Protein AF-A0A0P9EYJ4-F1 (afdb_monomer)

Nearest PDB structures (foldseek):
  7od1-assembly1_A  TM=5.447E-01  e=3.210E+00  Homo sapiens
  8otz-assembly1_ET  TM=2.854E-01  e=8.754E+00  Bos taurus

Mean predicted aligned error: 11.77 Å

Structure (mmCIF, N/CA/C/O backbone):
data_AF-A0A0P9EYJ4-F1
#
_entry.id   AF-A0A0P9EYJ4-F1
#
loop_
_atom_site.group_PDB
_atom_site.id
_atom_site.type_symbol
_atom_site.label_atom_id
_atom_site.label_alt_id
_atom_site.label_comp_id
_atom_site.label_asym_id
_atom_site.label_entity_id
_atom_site.label_seq_id
_atom_site.pdbx_PDB_ins_code
_atom_site.Cartn_x
_atom_site.Cartn_y
_atom_site.Cartn_z
_atom_site.occupancy
_atom_site.B_iso_or_equiv
_atom_site.auth_seq_id
_atom_site.auth_comp_id
_atom_site.auth_asym_id
_atom_site.auth_atom_id
_atom_site.pdbx_PDB_model_num
ATOM 1 N N . MET A 1 1 ? 31.632 4.074 -56.159 1.00 56.50 1 MET A N 1
ATOM 2 C CA . MET A 1 1 ? 31.640 5.344 -55.400 1.00 56.50 1 MET A CA 1
ATOM 3 C C . MET A 1 1 ? 30.384 5.467 -54.538 1.00 56.50 1 MET A C 1
ATOM 5 O O . MET A 1 1 ? 30.528 5.816 -53.378 1.00 56.50 1 MET A O 1
ATOM 9 N N . ASP A 1 2 ? 29.202 5.050 -55.012 1.00 62.28 2 ASP A N 1
ATOM 10 C CA . ASP A 1 2 ? 27.951 5.118 -54.223 1.00 62.28 2 ASP A CA 1
ATOM 11 C C . ASP A 1 2 ? 27.877 4.188 -52.999 1.00 62.28 2 ASP A C 1
ATOM 13 O O . ASP A 1 2 ? 27.171 4.484 -52.045 1.00 62.28 2 ASP A O 1
ATOM 17 N N . SER A 1 3 ? 28.621 3.077 -52.975 1.00 63.97 3 SER A N 1
ATOM 18 C CA . SER A 1 3 ? 28.633 2.153 -51.825 1.00 63.97 3 SER A CA 1
ATOM 19 C C . SER A 1 3 ? 29.288 2.751 -50.570 1.00 63.97 3 SER A C 1
ATOM 21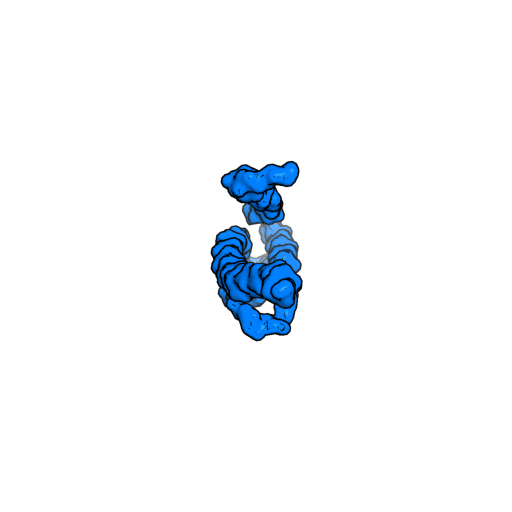 O O . SER A 1 3 ? 28.874 2.424 -49.465 1.00 63.97 3 SER A O 1
ATOM 23 N N . LEU A 1 4 ? 30.253 3.670 -50.716 1.00 66.25 4 LEU A N 1
ATOM 24 C CA . LEU A 1 4 ? 30.900 4.332 -49.573 1.00 66.25 4 LEU A CA 1
ATOM 25 C C . LEU A 1 4 ? 29.987 5.396 -48.937 1.00 66.25 4 LEU A C 1
ATOM 27 O O . LEU A 1 4 ? 30.062 5.625 -47.737 1.00 66.25 4 LEU A O 1
ATOM 31 N N . LEU A 1 5 ? 29.102 6.008 -49.734 1.00 72.50 5 LEU A N 1
ATOM 32 C CA . LEU A 1 5 ? 28.119 7.001 -49.278 1.00 72.50 5 LEU A CA 1
ATOM 33 C C . LEU A 1 5 ? 26.957 6.374 -48.489 1.00 72.50 5 LEU A C 1
ATOM 35 O O . LEU A 1 5 ? 26.322 7.060 -47.693 1.00 72.50 5 LEU A O 1
ATOM 39 N N . HIS A 1 6 ? 26.676 5.086 -48.703 1.00 79.75 6 HIS A N 1
ATOM 40 C CA . HIS A 1 6 ? 25.613 4.357 -48.000 1.00 79.75 6 HIS A CA 1
ATOM 41 C C . HIS A 1 6 ? 26.120 3.534 -46.812 1.00 79.75 6 HIS A C 1
ATOM 43 O O . HIS A 1 6 ? 25.331 3.202 -45.936 1.00 79.75 6 HIS A O 1
ATOM 49 N N . LEU A 1 7 ? 27.432 3.291 -46.726 1.00 88.56 7 LEU A N 1
ATOM 50 C CA . LEU A 1 7 ? 28.044 2.427 -45.717 1.00 88.56 7 LEU A CA 1
ATOM 51 C C . LEU A 1 7 ? 27.699 2.830 -44.274 1.00 88.56 7 LEU A C 1
ATOM 53 O O . LEU A 1 7 ? 27.359 1.982 -43.458 1.00 88.56 7 LEU A O 1
ATOM 57 N N . GLU A 1 8 ? 27.762 4.126 -43.963 1.00 88.69 8 GLU A N 1
ATOM 58 C CA . GLU A 1 8 ? 27.406 4.656 -42.642 1.00 88.69 8 GLU A CA 1
ATOM 59 C C . GLU A 1 8 ? 25.935 4.374 -42.307 1.00 88.69 8 GLU A C 1
ATOM 61 O O . GLU A 1 8 ? 25.625 3.827 -41.250 1.00 88.69 8 GLU A O 1
ATOM 66 N N . ARG A 1 9 ? 25.027 4.700 -43.235 1.00 88.12 9 ARG A N 1
ATOM 67 C CA . ARG A 1 9 ? 23.588 4.465 -43.073 1.00 88.12 9 ARG A CA 1
ATOM 68 C C . ARG A 1 9 ? 23.282 2.981 -42.901 1.00 88.12 9 ARG A C 1
ATOM 70 O O . ARG A 1 9 ? 22.461 2.640 -42.056 1.00 88.12 9 ARG A O 1
ATOM 77 N N . ASP A 1 10 ? 23.948 2.121 -43.663 1.00 89.94 10 ASP A N 1
ATOM 78 C CA . ASP A 1 10 ? 23.751 0.676 -43.604 1.00 89.94 10 ASP A CA 1
ATOM 79 C C . ASP A 1 10 ? 24.187 0.114 -42.243 1.00 89.94 10 ASP A C 1
ATOM 81 O O . ASP A 1 10 ? 23.457 -0.679 -41.653 1.00 89.94 10 ASP A O 1
ATOM 85 N N . PHE A 1 11 ? 25.316 0.572 -41.688 1.00 90.56 11 PHE A N 1
ATOM 86 C CA . PHE A 1 11 ? 25.740 0.184 -40.338 1.00 90.56 11 PHE A CA 1
ATOM 87 C C . PHE A 1 11 ? 24.829 0.743 -39.240 1.00 90.56 11 PHE A C 1
ATOM 89 O O . PHE A 1 11 ? 24.531 0.024 -38.286 1.00 90.56 11 PHE A O 1
ATOM 96 N N . TYR A 1 12 ? 24.346 1.984 -39.368 1.00 91.38 12 TYR A N 1
ATOM 97 C CA . TYR A 1 12 ? 23.355 2.532 -38.435 1.00 91.38 12 TYR A CA 1
ATOM 98 C C . TYR A 1 12 ? 22.059 1.730 -38.453 1.00 91.38 12 TYR A C 1
ATOM 100 O O . TYR A 1 12 ? 21.545 1.378 -37.393 1.00 91.38 12 TYR A O 1
ATOM 108 N N . GLN A 1 13 ? 21.549 1.413 -39.643 1.00 94.19 13 GLN A N 1
ATOM 109 C CA . GLN A 1 13 ? 20.323 0.643 -39.786 1.00 94.19 13 GLN A CA 1
ATOM 110 C C . GLN A 1 13 ? 20.507 -0.777 -39.244 1.00 94.19 13 GLN A C 1
ATOM 112 O O . GLN A 1 13 ? 19.675 -1.238 -38.475 1.00 94.19 13 GLN A O 1
ATOM 117 N N . GLN A 1 14 ? 21.633 -1.435 -39.536 1.00 93.12 14 GLN A N 1
ATOM 118 C CA . GLN A 1 14 ? 21.954 -2.750 -38.971 1.00 93.12 14 GLN A CA 1
ATOM 119 C C . GLN A 1 14 ? 22.068 -2.719 -37.442 1.00 93.12 14 GLN A C 1
ATOM 121 O O . GLN A 1 14 ? 21.568 -3.619 -36.764 1.00 93.12 14 GLN A O 1
ATOM 126 N N . GLY A 1 15 ? 22.702 -1.688 -36.879 1.00 93.25 15 GLY A N 1
ATOM 127 C CA . GLY A 1 15 ? 22.795 -1.496 -35.433 1.00 93.25 15 GLY A CA 1
ATOM 128 C C . GLY A 1 15 ? 21.427 -1.264 -34.788 1.00 93.25 15 GLY A C 1
ATOM 129 O O . GLY A 1 15 ? 21.142 -1.833 -33.738 1.00 93.25 15 GLY A O 1
ATOM 130 N N . LEU A 1 16 ? 20.553 -0.489 -35.433 1.00 94.06 16 LEU A N 1
ATOM 131 C CA . LEU A 1 16 ? 19.192 -0.243 -34.961 1.00 94.06 16 LEU A CA 1
ATOM 132 C C . LEU A 1 16 ? 18.321 -1.503 -35.058 1.00 94.06 16 LEU A C 1
ATOM 134 O O . LEU A 1 16 ? 17.668 -1.866 -34.084 1.00 94.06 16 LEU A O 1
ATOM 138 N N . ASP A 1 17 ? 18.343 -2.188 -36.200 1.00 95.31 17 ASP A N 1
ATOM 139 C CA . ASP A 1 17 ? 17.533 -3.382 -36.468 1.00 95.31 17 ASP A CA 1
ATOM 140 C C . ASP A 1 17 ? 17.920 -4.551 -35.556 1.00 95.31 17 ASP A C 1
ATOM 142 O O . ASP A 1 17 ? 17.074 -5.365 -35.191 1.00 95.31 17 ASP A O 1
ATOM 146 N N . SER A 1 18 ? 19.192 -4.631 -35.158 1.00 91.62 18 SER A N 1
ATOM 147 C CA . SER A 1 18 ? 19.668 -5.623 -34.190 1.00 91.62 18 SER A CA 1
ATOM 148 C C . SER A 1 18 ? 19.470 -5.175 -32.738 1.00 91.62 18 SER A C 1
ATOM 150 O O . SER A 1 18 ? 19.038 -5.965 -31.896 1.00 91.62 18 SER A O 1
ATOM 152 N N . GLY A 1 19 ? 19.753 -3.909 -32.435 1.00 94.81 19 GLY A N 1
ATOM 153 C CA . GLY A 1 19 ? 19.739 -3.368 -31.080 1.00 94.81 19 GLY A CA 1
ATOM 154 C C . GLY A 1 19 ? 18.340 -3.104 -30.533 1.00 94.81 19 GLY A C 1
ATOM 155 O O . GLY A 1 19 ? 18.095 -3.361 -29.358 1.00 94.81 19 GLY A O 1
ATOM 156 N N . LEU A 1 20 ? 17.399 -2.636 -31.358 1.00 95.69 20 LEU A N 1
ATOM 157 C CA . LEU A 1 20 ? 16.053 -2.269 -30.909 1.00 95.69 20 LEU A CA 1
ATOM 158 C C . LEU A 1 20 ? 15.248 -3.482 -30.409 1.00 95.69 20 LEU A C 1
ATOM 160 O O . LEU A 1 20 ? 14.724 -3.409 -29.293 1.00 95.69 20 LEU A O 1
ATOM 164 N N . PRO A 1 21 ? 15.176 -4.620 -31.130 1.00 95.44 21 PRO A N 1
ATOM 165 C CA . PRO A 1 21 ? 14.506 -5.814 -30.616 1.00 95.44 21 PRO A CA 1
ATOM 166 C C . PRO A 1 21 ? 15.177 -6.360 -29.352 1.00 95.44 21 PRO A C 1
ATOM 168 O O . PRO A 1 21 ? 14.489 -6.789 -28.427 1.00 95.44 21 PRO A O 1
ATOM 171 N N . HIS A 1 22 ? 16.513 -6.315 -29.295 1.00 94.06 22 HIS A N 1
ATOM 172 C CA . HIS A 1 22 ? 17.272 -6.788 -28.139 1.00 94.06 22 HIS A CA 1
ATOM 173 C C . HIS A 1 22 ? 17.024 -5.918 -26.902 1.00 94.06 22 HIS A C 1
ATOM 175 O O . HIS A 1 22 ? 16.729 -6.444 -25.832 1.00 94.06 22 HIS A O 1
ATOM 181 N N . GLY A 1 23 ? 17.076 -4.594 -27.056 1.00 94.94 23 GLY A N 1
ATOM 182 C CA . GLY A 1 23 ? 16.800 -3.640 -25.986 1.00 94.94 23 GLY A CA 1
ATOM 183 C C . GLY A 1 23 ? 15.366 -3.742 -25.473 1.00 94.94 23 GLY A C 1
ATOM 184 O O . GLY A 1 23 ? 15.152 -3.723 -24.265 1.00 94.94 23 GLY A O 1
ATOM 185 N N . HIS A 1 24 ? 14.387 -3.937 -26.363 1.00 93.31 24 HIS A N 1
ATOM 186 C CA . HIS A 1 24 ? 13.000 -4.171 -25.955 1.00 93.31 24 HIS A CA 1
ATOM 187 C C . HIS A 1 24 ? 12.866 -5.463 -25.137 1.00 93.31 24 HIS A C 1
ATOM 189 O O . HIS A 1 24 ? 12.287 -5.454 -24.051 1.00 93.31 24 HIS A O 1
ATOM 195 N N . LEU A 1 25 ? 13.435 -6.570 -25.620 1.00 93.25 25 LEU A N 1
ATOM 196 C CA . LEU A 1 25 ? 13.387 -7.845 -24.908 1.00 93.25 25 LEU A CA 1
ATOM 197 C C . LEU A 1 25 ? 14.079 -7.758 -23.542 1.00 93.25 25 LEU A C 1
ATOM 199 O O . LEU A 1 25 ? 13.526 -8.232 -22.552 1.00 93.25 25 LEU A O 1
ATOM 203 N N . HIS A 1 26 ? 15.256 -7.133 -23.475 1.00 94.38 26 HIS A N 1
ATOM 204 C CA . HIS A 1 26 ? 15.993 -6.995 -22.223 1.00 94.38 26 HIS A CA 1
ATOM 205 C C . HIS A 1 26 ? 15.259 -6.093 -21.231 1.00 94.38 26 HIS A C 1
ATOM 207 O O . HIS A 1 26 ? 15.069 -6.491 -20.087 1.00 94.38 26 HIS A O 1
ATOM 213 N N . GLY A 1 27 ? 14.737 -4.951 -21.688 1.00 92.81 27 GLY A N 1
ATOM 214 C CA . GLY A 1 27 ? 13.943 -4.055 -20.850 1.00 92.81 27 GLY A CA 1
ATOM 215 C C . GLY A 1 27 ? 12.680 -4.719 -20.292 1.00 92.81 27 GLY A C 1
ATOM 216 O O . GLY A 1 27 ? 12.325 -4.492 -19.138 1.00 92.81 27 GLY A O 1
ATOM 217 N N . LEU A 1 28 ? 12.024 -5.596 -21.063 1.00 90.50 28 LEU A N 1
ATOM 218 C CA . LEU A 1 28 ? 10.878 -6.371 -20.577 1.00 90.50 28 LEU A CA 1
ATOM 219 C C . LEU A 1 28 ? 11.281 -7.368 -19.478 1.00 90.50 28 LEU A C 1
ATOM 221 O O . LEU A 1 28 ? 10.553 -7.536 -18.499 1.00 90.50 28 LEU A O 1
ATOM 225 N N . ILE A 1 29 ? 12.412 -8.057 -19.646 1.00 92.12 29 ILE A N 1
ATOM 226 C CA . ILE A 1 29 ? 12.906 -9.039 -18.672 1.00 92.12 29 ILE A CA 1
ATOM 227 C C . ILE A 1 29 ? 13.337 -8.331 -17.387 1.00 92.12 29 ILE A C 1
ATOM 229 O O . ILE A 1 29 ? 12.824 -8.656 -16.318 1.00 92.12 29 ILE A O 1
ATOM 233 N N . GLU A 1 30 ? 14.200 -7.325 -17.504 1.00 92.31 30 GLU A N 1
ATOM 234 C CA . GLU A 1 30 ? 14.715 -6.557 -16.372 1.00 92.31 30 GLU A CA 1
ATOM 235 C C . GLU A 1 30 ? 13.580 -5.856 -15.616 1.00 92.31 30 GLU A C 1
ATOM 237 O O . GLU A 1 30 ? 13.495 -5.940 -14.392 1.00 92.31 30 GLU A O 1
ATOM 242 N N . GLY A 1 31 ? 12.625 -5.252 -16.333 1.00 89.12 31 GLY A N 1
ATOM 243 C CA . GLY A 1 31 ? 11.456 -4.623 -15.719 1.00 89.12 31 GLY A CA 1
ATOM 244 C C . GLY A 1 31 ? 10.580 -5.607 -14.937 1.00 89.12 31 GLY A C 1
ATOM 245 O O . GLY A 1 31 ? 10.055 -5.264 -13.876 1.00 89.12 31 GLY A O 1
ATOM 246 N N . ARG A 1 32 ? 10.439 -6.853 -15.412 1.00 88.50 32 ARG A N 1
ATOM 247 C CA . ARG A 1 32 ? 9.700 -7.905 -14.691 1.00 88.50 32 ARG A CA 1
ATOM 248 C C . ARG A 1 32 ? 10.430 -8.364 -13.435 1.00 88.50 32 ARG A C 1
ATOM 250 O O . ARG A 1 32 ? 9.783 -8.577 -12.411 1.00 88.50 32 ARG A O 1
ATOM 257 N N . GLU A 1 33 ? 11.746 -8.523 -13.511 1.00 89.94 33 GLU A N 1
ATOM 258 C CA . GLU A 1 33 ? 12.572 -8.899 -12.363 1.00 89.94 33 GLU A CA 1
ATOM 259 C C . GLU A 1 33 ? 12.543 -7.811 -11.288 1.00 89.94 33 GLU A C 1
ATOM 261 O O . GLU A 1 33 ? 12.184 -8.092 -10.143 1.00 89.94 33 GLU A O 1
ATOM 266 N N . LEU A 1 34 ? 12.783 -6.558 -11.682 1.00 87.44 34 LEU A N 1
ATOM 267 C CA . LEU A 1 34 ? 12.721 -5.407 -10.786 1.00 87.44 34 LEU A CA 1
ATOM 268 C C . LEU A 1 34 ? 11.330 -5.251 -10.159 1.00 87.44 34 LEU A C 1
ATOM 270 O O . LEU A 1 34 ? 11.205 -5.024 -8.955 1.00 87.44 34 LEU A O 1
ATOM 274 N N . GLY A 1 35 ? 10.276 -5.414 -10.964 1.00 87.12 35 GLY A N 1
ATOM 275 C CA . GLY A 1 35 ? 8.897 -5.357 -10.495 1.00 87.12 35 GLY A CA 1
ATOM 276 C C . GLY A 1 35 ? 8.594 -6.410 -9.429 1.00 87.12 35 GLY A C 1
ATOM 277 O O . GLY A 1 35 ? 7.969 -6.087 -8.422 1.00 87.12 35 GLY A O 1
ATOM 278 N N . ARG A 1 36 ? 9.066 -7.652 -9.600 1.00 86.38 36 ARG A N 1
ATOM 279 C CA . ARG A 1 36 ? 8.880 -8.731 -8.615 1.00 86.38 36 ARG A CA 1
ATOM 280 C C . ARG A 1 36 ? 9.566 -8.413 -7.288 1.00 86.38 36 ARG A C 1
ATOM 282 O O . ARG A 1 36 ? 8.954 -8.571 -6.231 1.00 86.38 36 ARG A O 1
ATOM 289 N N . ASP A 1 37 ? 10.814 -7.968 -7.344 1.00 87.06 37 ASP A N 1
ATOM 290 C CA 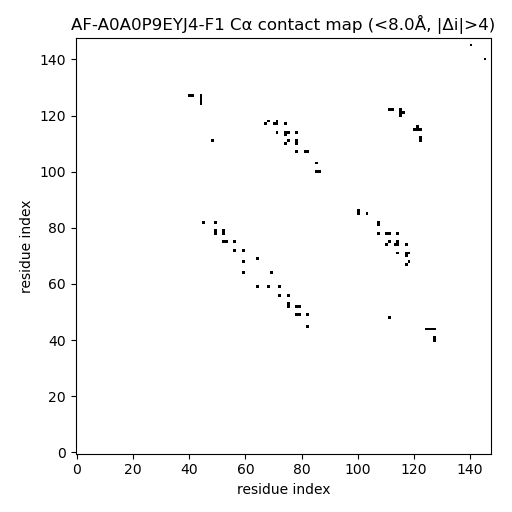. ASP A 1 37 ? 11.615 -7.721 -6.145 1.00 87.06 37 ASP A CA 1
ATOM 291 C C . ASP A 1 37 ? 11.072 -6.508 -5.366 1.00 87.06 37 ASP A C 1
ATOM 293 O O . ASP A 1 37 ? 10.949 -6.536 -4.135 1.00 87.06 37 ASP A O 1
ATOM 297 N N . HIS A 1 38 ? 10.632 -5.470 -6.083 1.00 84.44 38 HIS A N 1
ATOM 298 C CA . HIS A 1 38 ? 9.973 -4.320 -5.471 1.00 84.44 38 HIS A CA 1
ATOM 299 C C . HIS A 1 38 ? 8.584 -4.665 -4.913 1.00 84.44 38 HIS A C 1
ATOM 301 O O . HIS A 1 38 ? 8.231 -4.235 -3.811 1.00 84.44 38 HIS A O 1
ATOM 307 N N . ALA A 1 39 ? 7.811 -5.489 -5.628 1.00 87.25 39 ALA A N 1
ATOM 308 C CA . ALA A 1 39 ? 6.485 -5.914 -5.194 1.00 87.25 39 ALA A CA 1
ATOM 309 C C . ALA A 1 39 ? 6.528 -6.697 -3.878 1.00 87.25 39 ALA A C 1
ATOM 311 O O . ALA A 1 39 ? 5.648 -6.502 -3.045 1.00 87.25 39 ALA A O 1
ATOM 312 N N . TRP A 1 40 ? 7.550 -7.531 -3.649 1.00 87.62 40 TRP A N 1
ATOM 313 C CA . TRP A 1 40 ? 7.709 -8.222 -2.365 1.00 87.62 40 TRP A CA 1
ATOM 314 C C . TRP A 1 40 ? 7.781 -7.240 -1.194 1.00 87.62 40 TRP A C 1
ATOM 316 O O . TRP A 1 40 ? 7.080 -7.390 -0.198 1.00 87.62 40 TRP A O 1
ATOM 326 N N . THR A 1 41 ? 8.596 -6.199 -1.344 1.00 86.69 41 THR A N 1
ATOM 327 C CA . THR A 1 41 ? 8.816 -5.196 -0.297 1.00 86.69 41 THR A CA 1
ATOM 328 C C . THR A 1 41 ? 7.528 -4.430 0.020 1.00 86.69 41 THR A C 1
ATOM 330 O O . THR A 1 41 ? 7.203 -4.181 1.180 1.00 86.69 41 THR A O 1
ATOM 333 N N . LEU A 1 42 ? 6.769 -4.091 -1.020 1.00 88.75 42 LEU A N 1
ATOM 334 C CA . LEU A 1 42 ? 5.466 -3.445 -0.908 1.00 88.75 42 LEU A CA 1
ATOM 335 C C . LEU A 1 42 ? 4.441 -4.342 -0.194 1.00 88.75 42 LEU A C 1
ATOM 337 O O . LEU A 1 42 ? 3.752 -3.905 0.730 1.00 88.75 42 LEU A O 1
ATOM 341 N N . TRP A 1 43 ? 4.343 -5.601 -0.622 1.00 90.81 43 TRP A N 1
ATOM 342 C CA . TRP A 1 43 ? 3.363 -6.549 -0.102 1.00 90.81 43 TRP A CA 1
ATOM 343 C C . TRP A 1 43 ? 3.680 -7.039 1.309 1.00 90.81 43 TRP A C 1
ATOM 345 O O . TRP A 1 43 ? 2.745 -7.346 2.044 1.00 90.81 43 TRP A O 1
ATOM 355 N N . ASP A 1 44 ? 4.947 -7.050 1.727 1.00 91.69 44 ASP A N 1
ATOM 356 C CA . ASP A 1 44 ? 5.324 -7.303 3.122 1.00 91.69 44 ASP A CA 1
ATOM 357 C C . ASP A 1 44 ? 4.694 -6.259 4.063 1.00 91.69 44 ASP A C 1
ATOM 359 O O . ASP A 1 44 ? 4.053 -6.599 5.062 1.00 91.69 44 ASP A O 1
ATOM 363 N N . GLU A 1 45 ? 4.763 -4.975 3.691 1.00 91.75 45 GLU A N 1
ATOM 364 C CA . GLU A 1 45 ? 4.131 -3.899 4.459 1.00 91.75 45 GLU A CA 1
ATOM 365 C C . GLU A 1 45 ? 2.599 -4.016 4.461 1.00 91.75 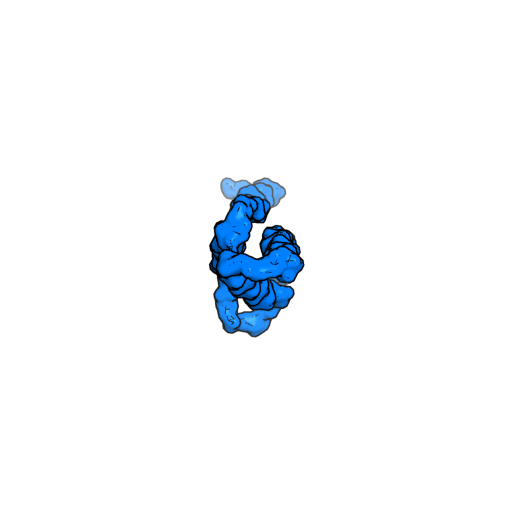45 GLU A C 1
ATOM 367 O O . GLU A 1 45 ? 1.967 -3.919 5.520 1.00 91.75 45 GLU A O 1
ATOM 372 N N . ILE A 1 46 ? 1.991 -4.243 3.292 1.00 94.00 46 ILE A N 1
ATOM 373 C CA . ILE A 1 46 ? 0.533 -4.393 3.165 1.00 94.00 46 ILE A CA 1
ATOM 374 C C . ILE A 1 46 ? 0.047 -5.595 3.985 1.00 94.00 46 ILE A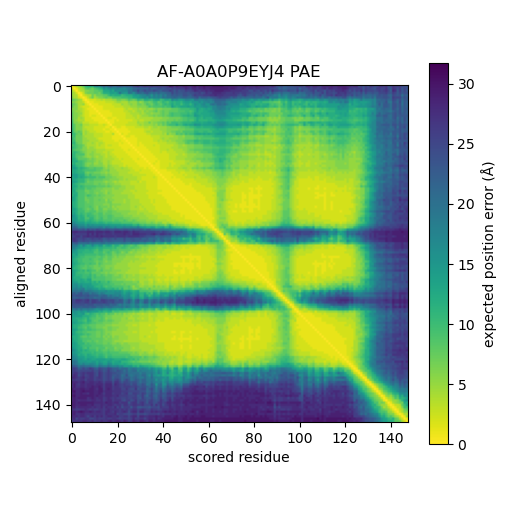 C 1
ATOM 376 O O . ILE A 1 46 ? -0.922 -5.470 4.738 1.00 94.00 46 ILE A O 1
ATOM 380 N N . GLY A 1 47 ? 0.745 -6.729 3.906 1.00 94.25 47 GLY A N 1
ATOM 381 C CA . GLY A 1 47 ? 0.431 -7.946 4.650 1.00 94.25 47 GLY A CA 1
ATOM 382 C C . GLY A 1 47 ? 0.522 -7.745 6.162 1.00 94.25 47 GLY A C 1
ATOM 383 O O . GLY A 1 47 ? -0.378 -8.157 6.899 1.00 94.25 47 GLY A O 1
ATOM 384 N N . TYR A 1 48 ? 1.548 -7.034 6.643 1.00 94.06 48 TYR A N 1
ATOM 385 C CA . TYR A 1 48 ? 1.658 -6.668 8.057 1.00 94.06 48 TYR A CA 1
ATOM 386 C C . TYR A 1 48 ? 0.469 -5.814 8.531 1.00 94.06 48 TYR A C 1
ATOM 388 O O . TYR A 1 48 ? -0.117 -6.069 9.593 1.00 94.06 48 TYR A O 1
ATOM 396 N N . ILE A 1 49 ? 0.088 -4.806 7.740 1.00 94.75 49 ILE A N 1
ATOM 397 C CA . ILE A 1 49 ? -1.037 -3.916 8.047 1.00 94.75 49 ILE A CA 1
ATOM 398 C C . ILE A 1 49 ? -2.358 -4.697 8.055 1.00 94.75 49 ILE A C 1
ATOM 400 O O . ILE A 1 49 ? -3.140 -4.564 9.002 1.00 94.75 49 ILE A O 1
ATOM 404 N N . GLN A 1 50 ? -2.584 -5.547 7.052 1.00 96.31 50 GLN A N 1
ATOM 405 C CA . GLN A 1 50 ? -3.772 -6.393 6.941 1.00 96.31 50 GLN A CA 1
ATOM 406 C C . GLN A 1 50 ? -3.884 -7.357 8.127 1.00 96.31 50 GLN A C 1
ATOM 408 O O . GLN A 1 50 ? -4.924 -7.407 8.786 1.00 96.31 50 GLN A O 1
ATOM 413 N N . GLY A 1 51 ? -2.808 -8.078 8.453 1.00 95.62 51 GLY A N 1
ATOM 414 C CA . GLY A 1 51 ? -2.779 -9.018 9.573 1.00 95.62 51 GLY A CA 1
ATOM 415 C C . GLY A 1 51 ? -3.056 -8.333 10.912 1.00 95.62 51 GLY A C 1
ATOM 416 O O . GLY A 1 51 ? -3.857 -8.819 11.714 1.00 95.62 51 GLY A O 1
ATOM 417 N N . THR A 1 52 ? -2.469 -7.153 11.126 1.00 94.69 52 THR A N 1
ATOM 418 C CA . THR A 1 52 ? -2.730 -6.337 12.319 1.00 94.69 52 THR A CA 1
ATOM 419 C C . THR A 1 52 ? -4.199 -5.919 12.391 1.00 94.69 52 THR A C 1
ATOM 421 O O . THR A 1 52 ? -4.828 -6.045 13.443 1.00 94.69 52 THR A O 1
ATOM 424 N N . ALA A 1 53 ? -4.771 -5.456 11.278 1.00 95.31 53 ALA A N 1
ATOM 425 C CA . ALA A 1 53 ? -6.162 -5.029 11.229 1.00 95.31 53 ALA A CA 1
ATOM 426 C C . ALA A 1 53 ? -7.139 -6.177 11.532 1.00 95.31 53 ALA A C 1
ATOM 428 O O . ALA A 1 53 ? -8.063 -6.007 12.333 1.00 95.31 53 ALA A O 1
ATOM 429 N N . LEU A 1 54 ? -6.900 -7.356 10.950 1.00 96.25 54 LEU A N 1
ATOM 430 C CA . LEU A 1 54 ? -7.691 -8.561 11.200 1.00 96.25 54 LEU A CA 1
ATOM 431 C C . LEU A 1 54 ? -7.618 -8.994 12.667 1.00 96.25 54 LEU A C 1
ATOM 433 O O . LEU A 1 54 ? -8.657 -9.251 13.277 1.00 96.25 54 LEU A O 1
ATOM 437 N N . LEU A 1 55 ? -6.418 -9.022 13.255 1.00 95.00 55 LEU A N 1
ATOM 438 C CA . LEU A 1 55 ? -6.223 -9.381 14.660 1.00 95.00 55 LEU A CA 1
ATOM 439 C C . LEU A 1 55 ? -7.018 -8.458 15.591 1.00 95.00 55 LEU A C 1
ATOM 441 O O . LEU A 1 55 ? -7.783 -8.930 16.432 1.00 95.00 55 LEU A O 1
ATOM 445 N N . TRP A 1 56 ? -6.871 -7.141 15.428 1.00 93.25 56 TRP A N 1
ATOM 446 C CA . TRP A 1 56 ? -7.568 -6.175 16.279 1.00 93.25 56 TRP A CA 1
ATOM 447 C C . TRP A 1 56 ? -9.081 -6.238 16.118 1.00 93.25 56 TRP A C 1
ATOM 449 O O . TRP A 1 56 ? -9.799 -6.120 17.108 1.00 93.25 56 TRP A O 1
ATOM 459 N N . LYS A 1 57 ? -9.578 -6.497 14.908 1.00 92.19 57 LYS A N 1
ATOM 460 C CA . LYS A 1 57 ? -11.009 -6.692 14.673 1.00 92.19 57 LYS A CA 1
ATOM 461 C C . LYS A 1 57 ? -11.561 -7.884 15.468 1.00 92.19 57 LYS A C 1
ATOM 463 O O . LYS A 1 57 ? -12.625 -7.761 16.071 1.00 92.19 57 LYS A O 1
ATOM 468 N N . GLN A 1 58 ? -10.823 -8.995 15.540 1.00 92.50 58 GLN A N 1
ATOM 469 C CA . GLN A 1 58 ? -11.210 -10.144 16.370 1.00 92.50 58 GLN A CA 1
ATOM 470 C C . GLN A 1 58 ? -11.165 -9.817 17.869 1.00 92.50 58 GLN A C 1
ATOM 472 O O . GLN A 1 58 ? -12.090 -10.158 18.601 1.00 92.50 58 GLN A O 1
ATOM 477 N N . ILE A 1 59 ? -10.135 -9.100 18.330 1.00 91.81 59 ILE A N 1
ATOM 478 C CA . ILE A 1 59 ? -10.029 -8.674 19.736 1.00 91.81 59 ILE A CA 1
ATOM 479 C C . ILE A 1 59 ? -11.220 -7.790 20.131 1.00 91.81 59 ILE A C 1
ATOM 481 O O . ILE A 1 59 ? -11.841 -8.028 21.167 1.00 91.81 59 ILE A O 1
ATOM 485 N N . LEU A 1 60 ? -11.576 -6.804 19.300 1.00 89.94 60 LEU A N 1
ATOM 486 C CA . LEU A 1 60 ? -12.722 -5.923 19.548 1.00 89.94 60 LEU A CA 1
ATOM 487 C C . LEU A 1 60 ? -14.049 -6.692 19.576 1.00 89.94 60 LEU A C 1
ATOM 489 O O . LEU A 1 60 ? -14.914 -6.378 20.392 1.00 89.94 60 LEU A O 1
ATOM 493 N N . ALA A 1 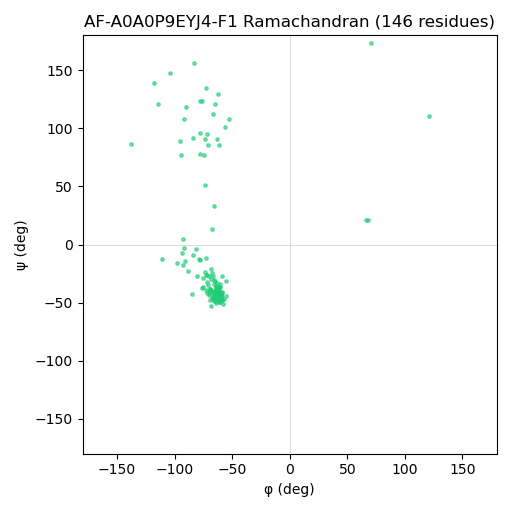61 ? -14.204 -7.708 18.721 1.00 87.38 61 ALA A N 1
ATOM 494 C CA . ALA A 1 61 ? -15.392 -8.557 18.712 1.00 87.38 61 ALA A CA 1
ATOM 495 C C . ALA A 1 61 ? -15.550 -9.349 20.023 1.00 87.38 61 ALA A C 1
ATOM 497 O O . ALA A 1 61 ? -16.665 -9.486 20.524 1.00 87.38 61 ALA A O 1
ATOM 498 N N . VAL A 1 62 ? -14.443 -9.823 20.606 1.00 87.50 62 VAL A N 1
ATOM 499 C CA . VAL A 1 62 ? -14.444 -10.575 21.874 1.00 87.50 62 VAL A CA 1
ATOM 500 C C . VAL A 1 62 ? -14.655 -9.669 23.092 1.00 87.50 62 VAL A C 1
ATOM 502 O O . VAL A 1 62 ? -15.326 -10.074 24.037 1.00 87.50 62 VAL A O 1
ATOM 505 N N . GLN A 1 63 ? -14.111 -8.446 23.096 1.00 82.81 63 GLN A N 1
ATOM 506 C CA . GLN A 1 63 ? -14.203 -7.539 24.253 1.00 82.81 63 GLN A CA 1
ATOM 507 C C . GLN A 1 63 ? -15.601 -6.925 24.475 1.00 82.81 63 GLN A C 1
ATOM 509 O O . GLN A 1 63 ? -15.852 -6.369 25.545 1.00 82.81 63 GLN A O 1
ATOM 514 N N . GLY A 1 64 ? -16.528 -7.045 23.517 1.00 67.81 64 GLY A N 1
ATOM 515 C CA . GLY A 1 64 ? -17.852 -6.412 23.593 1.00 67.81 64 GLY A CA 1
ATOM 516 C C . GLY A 1 64 ? -17.784 -4.880 23.440 1.00 67.81 64 GLY A C 1
ATOM 517 O O . GLY A 1 64 ? -16.691 -4.331 23.327 1.00 67.81 64 GLY A O 1
ATOM 518 N N . PRO A 1 65 ? -18.918 -4.153 23.360 1.00 61.00 65 PRO A N 1
ATOM 519 C CA . PRO A 1 65 ? -18.924 -2.780 22.849 1.00 61.00 65 PRO A CA 1
ATOM 520 C C . PRO A 1 65 ? -18.750 -1.689 23.929 1.00 61.00 65 PRO A C 1
ATOM 522 O O . PRO A 1 65 ? -19.714 -1.345 24.613 1.00 61.00 65 PRO A O 1
ATOM 525 N N . PRO A 1 66 ? -17.593 -1.004 24.002 1.00 59.97 66 PRO A N 1
ATOM 526 C CA . PRO A 1 66 ? -17.545 0.416 24.337 1.00 59.97 66 PRO A CA 1
ATOM 527 C C . PRO A 1 66 ? -17.807 1.270 23.085 1.00 59.97 66 PRO A C 1
ATOM 529 O O . PRO A 1 66 ? -17.559 0.849 21.955 1.00 59.97 66 PRO A O 1
ATOM 532 N N . SER A 1 67 ? -18.281 2.507 23.256 1.00 60.09 67 SER A N 1
ATOM 533 C CA . SER A 1 67 ? -18.579 3.432 22.143 1.00 60.09 67 SER A CA 1
ATOM 534 C C . SER A 1 67 ? -17.365 3.737 21.245 1.00 60.09 67 SER A C 1
ATOM 536 O O . SER A 1 67 ? -17.523 3.991 20.051 1.00 60.09 67 SER A O 1
ATOM 538 N N . SER A 1 68 ? -16.145 3.650 21.786 1.00 62.47 68 SER A N 1
ATOM 539 C CA . SER A 1 68 ? -14.880 3.749 21.043 1.00 62.47 68 SER A CA 1
ATOM 540 C C . SER A 1 68 ? -14.607 2.538 20.139 1.00 62.47 68 SER A C 1
ATOM 542 O O . SER A 1 68 ? -13.980 2.691 19.089 1.00 62.47 68 SER A O 1
ATOM 544 N N . SER A 1 69 ? -15.137 1.361 20.489 1.00 68.94 69 SER A N 1
ATOM 545 C CA . SER A 1 69 ? -14.985 0.105 19.738 1.00 68.94 69 SER A CA 1
ATOM 546 C C . SER A 1 69 ? -15.638 0.187 18.359 1.00 68.94 69 SER A C 1
ATOM 548 O O . SER A 1 69 ? -15.084 -0.287 17.371 1.00 68.94 69 SER A O 1
ATOM 550 N N . SER A 1 70 ? -16.774 0.887 18.257 1.00 79.81 70 SER A N 1
ATOM 551 C CA . SER A 1 70 ? -17.497 1.068 16.992 1.00 79.81 70 SER A CA 1
ATOM 552 C C . SER A 1 70 ? -16.708 1.904 15.973 1.00 79.81 70 SER A C 1
ATOM 554 O O . SER A 1 70 ? -16.672 1.566 14.789 1.00 79.81 70 SER A O 1
ATOM 556 N N . ARG A 1 71 ? -16.018 2.962 16.423 1.00 86.62 71 ARG A N 1
ATOM 557 C CA . ARG A 1 71 ? -15.178 3.801 15.549 1.00 86.62 71 ARG A CA 1
ATOM 558 C C . ARG A 1 71 ? -13.893 3.088 15.129 1.00 86.62 71 ARG A C 1
ATOM 560 O O . ARG A 1 71 ? -13.461 3.230 13.986 1.00 86.62 71 ARG A O 1
ATOM 567 N N . ALA A 1 72 ? -13.277 2.340 16.043 1.00 90.50 72 ALA A N 1
ATOM 568 C CA . ALA A 1 72 ? -12.106 1.534 15.724 1.00 90.50 72 ALA A CA 1
ATOM 569 C C . ALA A 1 72 ? -12.456 0.452 14.688 1.00 90.50 72 ALA A C 1
ATOM 571 O O . ALA A 1 72 ? -11.784 0.360 13.664 1.00 90.50 72 ALA A O 1
ATOM 572 N N . ALA A 1 73 ? -13.560 -0.276 14.888 1.00 91.25 73 ALA A N 1
ATOM 573 C CA . ALA A 1 73 ? -14.036 -1.297 13.957 1.00 91.25 73 ALA A CA 1
ATOM 574 C C . ALA A 1 73 ? -14.309 -0.736 12.550 1.00 91.25 73 ALA A C 1
ATOM 576 O O . ALA A 1 73 ? -13.781 -1.263 11.575 1.00 91.25 73 ALA A O 1
ATOM 577 N N . SER A 1 74 ? -15.028 0.387 12.431 1.00 92.50 74 SER A N 1
ATOM 578 C CA . SER A 1 74 ? -15.320 0.981 11.116 1.00 92.50 74 SER A CA 1
ATOM 579 C C . SER A 1 74 ? -14.072 1.495 10.389 1.00 92.50 74 SER A C 1
ATOM 581 O O . SER A 1 74 ? -13.968 1.417 9.160 1.00 92.50 74 SER A O 1
ATOM 583 N N . THR A 1 75 ? -13.091 2.003 11.142 1.00 94.06 75 THR A N 1
ATOM 584 C CA . THR A 1 75 ? -11.808 2.442 10.580 1.00 94.06 75 THR A CA 1
ATOM 585 C C . THR A 1 75 ? -10.993 1.250 10.078 1.00 94.06 75 THR A C 1
ATOM 587 O O . THR A 1 75 ? -10.378 1.356 9.017 1.00 94.06 75 THR A O 1
ATOM 590 N N . LEU A 1 76 ? -11.024 0.122 10.798 1.00 95.44 76 LEU A N 1
ATOM 591 C CA . LEU A 1 76 ? -10.396 -1.137 10.392 1.00 95.44 76 LEU A CA 1
ATOM 592 C C . LEU A 1 76 ? -11.064 -1.737 9.148 1.00 95.44 76 LEU A C 1
ATOM 594 O O . LEU A 1 76 ? -10.357 -2.153 8.238 1.00 95.44 76 LEU A O 1
ATOM 598 N N . ASP A 1 77 ? -12.394 -1.713 9.052 1.00 95.38 77 ASP A N 1
ATOM 599 C CA . ASP A 1 77 ? -13.109 -2.179 7.854 1.00 95.38 77 ASP A CA 1
ATOM 600 C C . ASP A 1 77 ? -12.744 -1.343 6.623 1.00 95.38 77 ASP A C 1
ATOM 602 O O . ASP A 1 77 ? -12.436 -1.876 5.561 1.00 95.38 77 ASP A O 1
ATOM 606 N N . SER A 1 78 ? -12.689 -0.019 6.787 1.00 95.75 78 SER A N 1
ATOM 607 C CA . SER A 1 78 ? -12.242 0.879 5.719 1.00 95.75 78 SER A CA 1
ATOM 608 C C . SER A 1 78 ? -10.781 0.639 5.316 1.00 95.75 78 SER A C 1
ATOM 610 O O . SER A 1 78 ? -10.417 0.877 4.170 1.00 95.75 78 SER A O 1
ATOM 612 N N . LEU A 1 79 ? -9.921 0.242 6.260 1.00 96.56 79 LEU A N 1
ATOM 613 C CA . LEU A 1 79 ? -8.523 -0.092 5.989 1.00 96.56 79 LEU A CA 1
ATOM 614 C C . LEU A 1 79 ? -8.413 -1.401 5.199 1.00 96.56 79 LEU A C 1
ATOM 616 O O . LEU A 1 79 ? -7.661 -1.453 4.235 1.00 96.56 79 LEU A O 1
ATOM 620 N N . LEU A 1 80 ? -9.182 -2.426 5.573 1.00 96.88 80 LEU A N 1
ATOM 621 C CA . LEU A 1 80 ? -9.217 -3.703 4.855 1.00 96.88 80 LEU A CA 1
ATOM 622 C C . LEU A 1 80 ? -9.762 -3.538 3.433 1.00 96.88 80 LEU A C 1
ATOM 624 O O . LEU A 1 80 ? -9.179 -4.079 2.506 1.00 96.88 80 LEU A O 1
ATOM 628 N N . ALA A 1 81 ? -10.780 -2.697 3.235 1.00 96.50 81 ALA A N 1
ATOM 629 C CA . ALA A 1 81 ? -11.275 -2.382 1.896 1.00 96.50 81 ALA A CA 1
ATOM 630 C C . ALA A 1 81 ? -10.201 -1.740 0.992 1.00 96.50 81 ALA A C 1
ATOM 632 O O . ALA A 1 81 ? -10.182 -1.988 -0.209 1.00 96.50 81 ALA A O 1
ATOM 633 N N . LEU A 1 82 ? -9.293 -0.930 1.557 1.00 95.50 82 LEU A N 1
ATOM 634 C CA . LEU A 1 82 ? -8.155 -0.381 0.808 1.00 95.50 82 LEU A CA 1
ATOM 635 C C . LEU A 1 82 ? -7.110 -1.450 0.468 1.00 95.50 82 LEU A C 1
ATOM 637 O O . LEU A 1 82 ? -6.497 -1.359 -0.590 1.00 95.50 82 LEU A O 1
ATOM 641 N N . VAL A 1 83 ? -6.903 -2.433 1.350 1.00 95.44 83 VAL A N 1
ATOM 642 C CA . VAL A 1 83 ? -6.025 -3.583 1.077 1.00 95.44 83 VAL A CA 1
ATOM 643 C C . VAL A 1 83 ? -6.606 -4.436 -0.051 1.00 95.44 83 VAL A C 1
ATOM 645 O O . VAL A 1 83 ? -5.890 -4.762 -0.989 1.00 95.44 83 VAL A O 1
ATOM 648 N N . ASP A 1 84 ? -7.902 -4.751 0.004 1.00 94.06 84 ASP A N 1
ATOM 649 C CA . ASP A 1 84 ? -8.571 -5.600 -0.992 1.00 94.06 84 ASP A CA 1
ATOM 650 C C . ASP A 1 84 ? -8.646 -4.936 -2.378 1.00 94.06 84 ASP A C 1
ATOM 652 O O . ASP A 1 84 ? -8.678 -5.619 -3.398 1.00 94.06 84 ASP A O 1
ATOM 656 N N . ALA A 1 85 ? -8.658 -3.600 -2.425 1.00 91.81 85 ALA A N 1
ATOM 657 C CA . ALA A 1 85 ? -8.612 -2.826 -3.664 1.00 91.81 85 ALA A CA 1
ATOM 658 C C . ALA A 1 85 ? -7.190 -2.660 -4.239 1.00 91.81 85 ALA A C 1
ATOM 660 O O . ALA A 1 85 ? -7.033 -2.049 -5.299 1.00 91.81 85 ALA A O 1
ATOM 661 N N . PHE A 1 86 ? -6.154 -3.138 -3.542 1.00 90.06 86 PHE A N 1
ATOM 662 C CA . PHE A 1 86 ? -4.773 -3.004 -3.995 1.00 90.06 86 PHE A CA 1
ATOM 663 C C . PHE A 1 86 ? -4.496 -3.949 -5.181 1.00 90.06 86 PHE A C 1
ATOM 665 O O . PHE A 1 86 ? -4.881 -5.119 -5.126 1.00 90.06 86 PHE A O 1
ATOM 672 N N . PRO A 1 87 ? -3.833 -3.488 -6.259 1.00 87.50 87 PRO A N 1
ATOM 673 C CA . PRO A 1 87 ? -3.611 -4.295 -7.459 1.00 87.50 87 PRO A CA 1
ATOM 674 C C . PRO A 1 87 ? -2.760 -5.544 -7.184 1.00 87.50 87 PRO A C 1
ATOM 676 O O . PRO A 1 87 ? -1.663 -5.464 -6.630 1.00 87.50 87 PRO A O 1
ATOM 679 N N . THR A 1 88 ? -3.250 -6.702 -7.630 1.00 85.56 88 THR A N 1
ATOM 680 C CA . THR A 1 88 ? -2.583 -8.013 -7.499 1.00 85.56 88 THR A CA 1
ATOM 681 C C . THR A 1 88 ? -2.089 -8.585 -8.829 1.00 85.56 88 THR A C 1
ATOM 683 O O . THR A 1 88 ? -1.310 -9.538 -8.835 1.00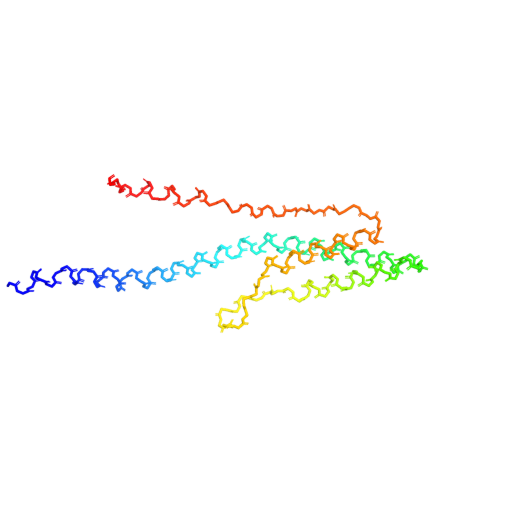 85.56 88 THR A O 1
ATOM 686 N N . HIS A 1 89 ? -2.520 -8.011 -9.953 1.00 80.38 89 HIS A N 1
ATOM 687 C CA . HIS A 1 89 ? -2.176 -8.461 -11.297 1.00 80.38 89 HIS A CA 1
ATOM 688 C C . HIS A 1 89 ? -1.416 -7.371 -12.054 1.00 80.38 89 HIS A C 1
ATOM 690 O O . HIS A 1 89 ? -1.737 -6.187 -11.962 1.00 80.38 89 HIS A O 1
ATOM 696 N N . ASN A 1 90 ? -0.387 -7.786 -12.793 1.00 73.75 90 ASN A N 1
ATOM 697 C CA . ASN A 1 90 ? 0.384 -6.923 -13.681 1.00 73.75 90 ASN A CA 1
ATOM 698 C C . ASN A 1 90 ? -0.197 -7.028 -15.100 1.00 73.75 90 ASN A C 1
ATOM 700 O O . ASN A 1 90 ? 0.339 -7.748 -15.944 1.00 73.75 90 ASN A O 1
ATOM 704 N N . ASP A 1 91 ? -1.327 -6.360 -15.333 1.00 68.44 91 ASP A N 1
ATOM 705 C CA . ASP A 1 91 ? -2.010 -6.379 -16.628 1.00 68.44 91 ASP A CA 1
ATOM 706 C C . ASP A 1 91 ? -1.395 -5.336 -17.567 1.00 68.44 91 ASP A C 1
ATOM 708 O O . ASP A 1 91 ? -1.791 -4.174 -17.603 1.00 68.44 91 ASP A O 1
ATOM 712 N N . SER A 1 92 ? -0.401 -5.767 -18.348 1.00 60.22 92 SER A N 1
ATOM 713 C CA . SER A 1 92 ? 0.364 -4.902 -19.263 1.00 60.22 92 SER A CA 1
ATOM 714 C C . SER A 1 92 ? -0.463 -4.386 -20.450 1.00 60.22 92 SER A C 1
ATOM 716 O O . SER A 1 92 ? -0.089 -3.400 -21.080 1.00 60.22 92 SER A O 1
ATOM 718 N N . GLU A 1 93 ? -1.570 -5.062 -20.773 1.00 55.56 93 GLU A N 1
ATOM 719 C CA . GLU A 1 93 ? -2.463 -4.713 -21.889 1.00 55.56 93 GLU A CA 1
ATOM 720 C C . GLU A 1 93 ? -3.599 -3.769 -21.478 1.00 55.56 93 GLU A C 1
ATOM 722 O O . GLU A 1 93 ? -4.239 -3.147 -22.329 1.00 55.56 93 GLU A O 1
ATOM 727 N N . ALA A 1 94 ? -3.828 -3.608 -20.172 1.00 53.72 94 ALA A N 1
ATOM 728 C CA . ALA A 1 94 ? -4.756 -2.627 -19.643 1.00 53.72 94 ALA A CA 1
ATOM 729 C C . ALA A 1 94 ? -4.093 -1.243 -19.688 1.00 53.72 94 ALA A C 1
ATOM 731 O O . ALA A 1 94 ? -3.639 -0.706 -18.684 1.00 53.72 94 ALA A O 1
ATOM 732 N N . ALA A 1 95 ? -4.050 -0.635 -20.873 1.00 49.81 95 ALA A N 1
ATOM 733 C CA . ALA A 1 95 ? -3.631 0.751 -21.095 1.00 49.81 95 ALA A CA 1
ATOM 734 C C . ALA A 1 95 ? -4.581 1.795 -20.449 1.00 49.81 95 ALA A C 1
ATOM 736 O O . ALA A 1 95 ? -4.799 2.871 -21.004 1.00 49.81 95 ALA A O 1
ATOM 737 N N . GLN A 1 96 ? -5.201 1.497 -19.306 1.00 45.25 96 GLN A N 1
ATOM 738 C CA . GLN A 1 96 ? -6.285 2.277 -18.715 1.00 45.25 96 GLN A CA 1
ATOM 739 C C . GLN A 1 96 ? -6.101 2.417 -17.206 1.00 45.25 96 GLN A C 1
ATOM 741 O O . GLN A 1 96 ? -6.662 1.675 -16.407 1.00 45.25 96 GLN A O 1
ATOM 746 N N . GLY A 1 97 ? -5.340 3.447 -16.848 1.00 52.56 97 GLY A N 1
ATOM 747 C CA . GLY A 1 97 ? -5.187 3.931 -15.486 1.00 52.56 97 GLY A CA 1
ATOM 748 C C . GLY A 1 97 ? -3.735 3.878 -15.059 1.00 52.56 97 GLY A C 1
ATOM 749 O O . GLY A 1 97 ? -3.185 2.804 -14.856 1.00 52.56 97 GLY A O 1
ATOM 750 N N . ASP A 1 98 ? -3.128 5.050 -14.905 1.00 60.97 98 ASP A N 1
ATOM 751 C CA . ASP A 1 98 ? -1.910 5.218 -14.121 1.00 60.97 98 ASP A CA 1
ATOM 752 C C . ASP A 1 98 ? -2.250 4.820 -12.674 1.00 60.97 98 ASP A C 1
ATOM 754 O O . ASP A 1 98 ? -2.746 5.627 -11.884 1.00 60.97 98 ASP A O 1
ATOM 758 N N . VAL A 1 99 ? -2.164 3.521 -12.362 1.00 70.81 99 VAL A N 1
ATOM 759 C CA . VAL A 1 99 ? -2.394 3.025 -11.006 1.00 70.81 99 VAL A CA 1
ATOM 760 C C . VAL A 1 99 ? -1.176 3.429 -10.200 1.00 70.81 99 VAL A C 1
ATOM 762 O O . VAL A 1 99 ? -0.175 2.716 -10.136 1.00 70.81 99 VAL A O 1
ATOM 765 N N . ASP A 1 100 ? -1.268 4.606 -9.591 1.00 85.25 100 ASP A N 1
ATOM 766 C CA . ASP A 1 100 ? -0.241 5.108 -8.697 1.00 85.25 100 ASP A CA 1
ATOM 767 C C . ASP A 1 100 ? -0.248 4.290 -7.394 1.00 85.25 100 ASP A C 1
ATOM 769 O O . ASP A 1 100 ? -0.875 4.638 -6.383 1.00 85.25 100 ASP A O 1
ATOM 773 N N . MET A 1 101 ? 0.477 3.168 -7.426 1.00 85.44 101 MET A N 1
ATOM 774 C CA . MET A 1 101 ? 0.689 2.291 -6.275 1.00 85.44 101 MET A CA 1
ATOM 775 C C . MET A 1 101 ? 1.277 3.061 -5.085 1.00 85.44 101 MET A C 1
ATOM 777 O O . MET A 1 101 ? 0.977 2.740 -3.933 1.00 85.44 101 MET A O 1
ATOM 781 N N . THR A 1 102 ? 2.080 4.104 -5.334 1.00 86.62 102 THR A N 1
ATOM 782 C CA . THR A 1 102 ? 2.705 4.904 -4.273 1.00 86.62 102 THR A CA 1
ATOM 783 C C . THR A 1 102 ? 1.674 5.774 -3.554 1.00 86.62 102 THR A C 1
ATOM 785 O O . THR A 1 102 ? 1.653 5.818 -2.316 1.00 86.62 102 THR A O 1
ATOM 788 N N . ALA A 1 103 ? 0.743 6.383 -4.295 1.00 89.69 103 ALA A N 1
ATOM 789 C CA . ALA A 1 103 ? -0.379 7.121 -3.728 1.00 89.69 103 ALA A CA 1
ATOM 790 C C . ALA A 1 103 ? -1.329 6.202 -2.947 1.00 89.69 103 ALA A C 1
ATOM 792 O O . ALA A 1 103 ? -1.715 6.537 -1.817 1.00 89.69 103 ALA A O 1
ATOM 793 N N . GLN A 1 104 ? -1.657 5.020 -3.481 1.00 90.38 104 GLN A N 1
ATOM 794 C CA . GLN A 1 104 ? -2.479 4.032 -2.772 1.00 90.38 104 GLN A CA 1
ATOM 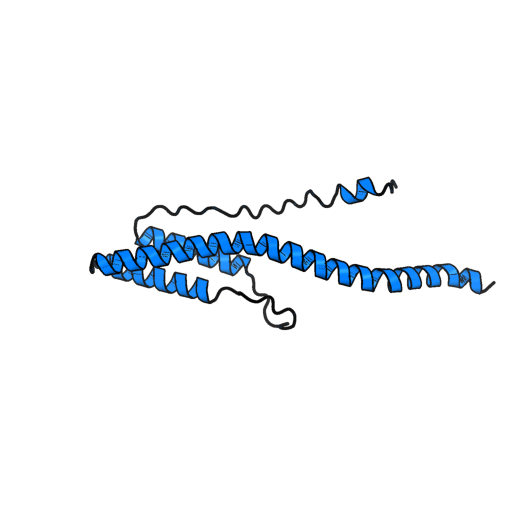795 C C . GLN A 1 104 ? -1.812 3.579 -1.464 1.00 90.38 104 GLN A C 1
ATOM 797 O O . GLN A 1 104 ? -2.450 3.591 -0.406 1.00 90.38 104 GLN A O 1
ATOM 802 N N . LEU A 1 105 ? -0.508 3.287 -1.491 1.00 91.75 105 LEU A N 1
ATOM 803 C CA . LEU A 1 105 ? 0.253 2.902 -0.301 1.00 91.75 105 LEU A CA 1
ATOM 804 C C . LEU A 1 105 ? 0.301 4.031 0.741 1.00 91.75 105 LEU A C 1
ATOM 806 O O . LEU A 1 105 ? 0.132 3.793 1.939 1.00 91.75 105 LEU A O 1
ATOM 810 N N . SER A 1 106 ? 0.477 5.284 0.312 1.00 93.00 106 SER A N 1
ATOM 811 C CA . SER A 1 106 ? 0.456 6.445 1.215 1.00 93.00 106 SER A CA 1
ATOM 812 C C . SER A 1 106 ? -0.898 6.609 1.927 1.00 93.00 106 SER A C 1
ATOM 814 O O . SER A 1 106 ? -0.954 6.916 3.128 1.00 93.00 106 SER A O 1
ATOM 816 N N . THR A 1 107 ? -1.989 6.326 1.211 1.00 94.69 107 THR A N 1
ATOM 817 C CA . THR A 1 107 ? -3.357 6.352 1.735 1.00 94.69 107 THR A CA 1
ATOM 818 C C . THR A 1 107 ? -3.557 5.238 2.758 1.00 94.69 107 THR A C 1
ATOM 820 O O . THR A 1 107 ? -4.038 5.490 3.867 1.00 94.69 107 THR A O 1
ATOM 823 N N . LEU A 1 108 ? -3.102 4.028 2.433 1.00 94.94 108 LEU A N 1
ATOM 824 C CA . LEU A 1 108 ? -3.167 2.851 3.295 1.00 94.94 108 LEU A CA 1
ATOM 825 C C . LEU A 1 108 ? -2.389 3.064 4.606 1.00 94.94 108 LEU A C 1
ATOM 827 O O . LEU A 1 108 ? -2.939 2.879 5.693 1.00 94.94 108 LEU A O 1
ATOM 831 N N . ARG A 1 109 ? -1.161 3.595 4.531 1.00 94.06 109 ARG A N 1
ATOM 832 C CA . ARG A 1 109 ? -0.343 3.987 5.697 1.00 94.06 109 ARG A CA 1
ATOM 833 C C . ARG A 1 109 ? -1.029 5.035 6.573 1.00 94.06 109 ARG A C 1
ATOM 835 O O . ARG A 1 109 ? -0.975 4.965 7.802 1.00 94.06 109 ARG A O 1
ATOM 842 N N . THR A 1 110 ? -1.665 6.032 5.959 1.00 95.19 110 THR A N 1
ATOM 843 C CA . THR A 1 110 ? -2.396 7.076 6.691 1.00 95.19 110 THR A CA 1
ATOM 844 C C . THR A 1 110 ? -3.592 6.486 7.423 1.00 95.19 110 THR A C 1
ATOM 846 O O . THR A 1 110 ? -3.757 6.722 8.620 1.00 95.19 110 THR A O 1
ATOM 849 N N . LYS A 1 111 ? -4.372 5.646 6.740 1.00 95.31 111 LYS A N 1
ATOM 850 C CA . LYS A 1 111 ? -5.522 4.964 7.331 1.00 95.31 111 LYS A CA 1
ATOM 851 C C . LYS A 1 111 ? -5.109 4.026 8.467 1.00 95.31 111 LYS A C 1
ATOM 853 O O . LYS A 1 111 ? -5.766 4.022 9.507 1.00 95.31 111 LYS A O 1
ATOM 858 N N . TYR A 1 112 ? -3.993 3.311 8.316 1.00 95.56 112 TYR A N 1
ATOM 859 C CA . TYR A 1 112 ? -3.416 2.481 9.372 1.00 95.56 112 TYR A CA 1
ATOM 860 C C . TYR A 1 112 ? -3.068 3.302 10.619 1.00 95.56 112 TYR A C 1
ATOM 862 O O . TYR A 1 112 ? -3.494 2.953 11.717 1.00 95.56 112 TYR A O 1
ATOM 870 N N . ARG A 1 113 ? -2.394 4.453 10.471 1.00 94.81 113 ARG A N 1
ATOM 871 C CA . ARG A 1 113 ? -2.118 5.353 11.608 1.00 94.81 113 ARG A CA 1
ATOM 872 C C . ARG A 1 113 ? -3.397 5.822 12.301 1.00 94.81 113 ARG A C 1
ATOM 874 O O . ARG A 1 113 ? -3.440 5.861 13.529 1.00 94.81 113 ARG A O 1
ATOM 881 N N . THR A 1 114 ? -4.440 6.147 11.538 1.00 94.25 114 THR A N 1
ATOM 882 C CA . THR A 1 114 ? -5.746 6.518 12.100 1.00 94.25 114 THR A CA 1
ATOM 883 C C . THR A 1 114 ? -6.398 5.358 12.856 1.00 94.25 114 THR A C 1
ATOM 885 O O . THR A 1 114 ? -6.926 5.575 13.945 1.00 94.25 114 THR A O 1
ATOM 888 N N . ALA A 1 115 ? -6.316 4.129 12.337 1.00 93.75 115 ALA A N 1
ATOM 889 C CA . ALA A 1 115 ? -6.799 2.936 13.032 1.00 93.75 115 ALA A CA 1
ATOM 890 C C . ALA A 1 115 ? -6.032 2.699 14.344 1.00 93.75 115 ALA A C 1
ATOM 892 O O . ALA A 1 115 ? -6.649 2.490 15.387 1.00 93.75 115 ALA A O 1
ATOM 893 N N . CYS A 1 116 ? -4.701 2.824 14.325 1.00 93.06 116 CYS A N 1
ATOM 894 C CA . CYS A 1 116 ? -3.872 2.720 15.525 1.00 93.06 116 CYS A CA 1
ATOM 895 C C . CYS A 1 116 ? -4.244 3.770 16.581 1.00 93.06 116 CYS A C 1
ATOM 897 O O . CYS A 1 116 ? -4.371 3.438 17.757 1.00 93.06 116 CYS A O 1
ATOM 899 N N . ALA A 1 117 ? -4.478 5.018 16.166 1.00 93.00 117 ALA A N 1
ATOM 900 C CA . ALA A 1 117 ? -4.917 6.079 17.068 1.00 93.00 117 ALA A CA 1
ATOM 901 C C . ALA A 1 117 ? -6.293 5.780 17.690 1.00 93.00 117 ALA A C 1
ATOM 903 O O . ALA A 1 117 ? -6.476 5.989 18.887 1.00 93.00 117 ALA A O 1
ATOM 904 N N . ALA A 1 118 ? -7.239 5.243 16.911 1.00 91.56 118 ALA A N 1
ATOM 905 C CA . ALA A 1 118 ? -8.554 4.836 17.413 1.00 91.56 118 ALA A CA 1
ATOM 906 C C . ALA A 1 118 ? -8.480 3.660 18.407 1.00 91.56 118 ALA A C 1
ATOM 908 O O . ALA A 1 118 ? -9.296 3.582 19.323 1.00 91.56 118 ALA A O 1
ATOM 909 N N . LEU A 1 119 ? -7.493 2.776 18.240 1.00 90.50 119 LEU A N 1
ATOM 910 C CA . LEU A 1 119 ? -7.201 1.646 19.128 1.00 90.50 119 LEU A CA 1
ATOM 911 C C . LEU A 1 119 ? -6.331 2.024 20.341 1.00 90.50 119 LEU A C 1
ATOM 913 O O . LEU A 1 119 ? -6.137 1.201 21.231 1.00 90.50 119 LEU A O 1
ATOM 917 N N . GLY A 1 120 ? -5.777 3.241 20.382 1.00 89.94 120 GLY A N 1
ATOM 918 C CA . GLY A 1 120 ? -4.840 3.663 21.429 1.00 89.94 120 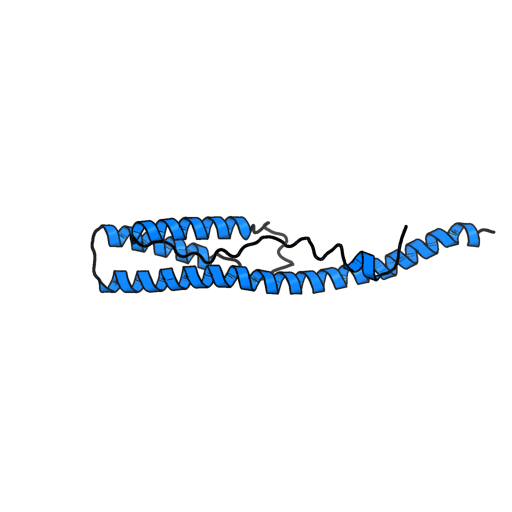GLY A CA 1
ATOM 919 C C . GLY A 1 120 ? -3.483 2.948 21.381 1.00 89.94 120 GLY A C 1
ATOM 920 O O . GLY A 1 120 ? -2.777 2.906 22.386 1.00 89.94 120 GLY A O 1
ATOM 921 N N . ILE A 1 121 ? -3.105 2.385 20.230 1.00 90.44 121 ILE A N 1
ATOM 922 C CA . ILE A 1 121 ? -1.842 1.660 20.050 1.00 90.44 121 ILE A CA 1
ATOM 923 C C . ILE A 1 121 ? -0.827 2.498 19.283 1.00 90.44 121 ILE A C 1
ATOM 925 O O . ILE A 1 121 ? -1.165 3.267 18.381 1.00 90.44 121 ILE A O 1
ATOM 929 N N . ARG A 1 122 ? 0.455 2.318 19.605 1.00 89.81 122 ARG A N 1
ATOM 930 C CA . ARG A 1 122 ? 1.535 2.936 18.837 1.00 89.81 122 ARG A CA 1
ATOM 931 C C . ARG A 1 122 ? 1.726 2.167 17.523 1.00 89.81 122 ARG A C 1
ATOM 933 O O . ARG A 1 122 ? 2.020 0.973 17.584 1.00 89.81 122 ARG A O 1
ATOM 940 N N . PRO A 1 123 ? 1.640 2.821 16.351 1.00 86.69 123 PRO A N 1
ATOM 941 C CA . PRO A 1 123 ? 1.945 2.161 15.091 1.00 86.69 123 PRO A CA 1
ATOM 942 C C . PRO A 1 123 ? 3.428 1.769 15.067 1.00 86.69 123 PRO A C 1
ATOM 944 O O . PRO A 1 123 ? 4.310 2.624 15.174 1.00 86.69 123 PRO A O 1
ATOM 947 N N . ARG A 1 124 ? 3.711 0.473 14.912 1.00 81.69 124 ARG A N 1
ATOM 948 C CA . ARG A 1 124 ? 4.983 0.010 14.347 1.00 81.69 124 ARG A CA 1
ATOM 949 C C . ARG A 1 124 ? 4.759 -0.090 12.848 1.00 81.69 124 ARG A C 1
ATOM 951 O O . ARG A 1 124 ? 3.877 -0.818 12.419 1.00 81.69 124 ARG A O 1
ATOM 958 N N . MET A 1 125 ? 5.503 0.685 12.073 1.00 68.69 125 MET A N 1
ATOM 959 C CA . MET A 1 125 ? 5.609 0.487 10.632 1.00 68.69 125 MET A CA 1
ATOM 960 C C . MET A 1 125 ? 7.058 0.090 10.386 1.00 68.69 125 MET A C 1
ATOM 962 O O . MET A 1 125 ? 7.962 0.840 10.762 1.00 68.69 125 MET A O 1
ATOM 966 N N . ALA A 1 126 ? 7.286 -1.088 9.811 1.00 59.50 126 ALA A N 1
ATOM 967 C CA . ALA A 1 126 ? 8.529 -1.320 9.097 1.00 59.50 126 ALA A CA 1
ATOM 968 C C . ALA A 1 126 ? 8.401 -0.485 7.824 1.00 59.50 126 ALA A C 1
ATOM 970 O O . ALA A 1 126 ? 7.699 -0.863 6.895 1.00 59.50 126 ALA A O 1
ATOM 971 N N . VAL A 1 127 ? 8.940 0.735 7.842 1.00 56.38 127 VAL A N 1
ATOM 972 C CA . VAL A 1 127 ? 8.963 1.544 6.627 1.00 56.38 127 VAL A CA 1
ATOM 973 C C . VAL A 1 127 ? 9.896 0.817 5.675 1.00 56.38 127 VAL A C 1
ATOM 975 O O . VAL A 1 127 ? 11.096 0.739 5.930 1.00 56.38 127 VAL A O 1
ATOM 978 N N . SER A 1 128 ? 9.337 0.276 4.597 1.00 54.31 128 SER A N 1
ATOM 979 C CA . SER A 1 128 ? 10.102 -0.028 3.398 1.00 54.31 128 SER A CA 1
ATOM 980 C C . SER A 1 128 ? 10.771 1.277 2.972 1.00 54.31 128 SER A C 1
ATOM 982 O O . SER A 1 128 ? 10.112 2.165 2.424 1.00 54.31 128 SER A O 1
ATOM 984 N N . SER A 1 129 ? 12.057 1.433 3.279 1.00 47.09 129 SER A N 1
ATOM 985 C CA . SER A 1 129 ? 12.874 2.514 2.746 1.00 47.09 129 SER A CA 1
ATOM 986 C C . SER A 1 129 ? 12.950 2.324 1.237 1.00 47.09 129 SER A C 1
ATOM 988 O O . SER A 1 129 ? 13.844 1.656 0.734 1.00 47.09 129 SER A O 1
ATOM 990 N N . THR A 1 130 ? 12.023 2.924 0.496 1.00 48.50 130 THR A N 1
ATOM 991 C CA . THR A 1 130 ? 12.149 3.122 -0.949 1.00 48.50 130 THR A CA 1
ATOM 992 C C . THR A 1 130 ? 13.170 4.234 -1.203 1.00 48.50 130 THR A C 1
ATOM 994 O O . THR A 1 130 ? 12.877 5.220 -1.872 1.00 48.50 130 THR A O 1
ATOM 997 N N . ASN A 1 131 ? 14.360 4.133 -0.608 1.00 39.38 131 ASN A N 1
ATOM 998 C CA . ASN A 1 131 ? 15.506 4.860 -1.121 1.00 39.38 131 ASN A CA 1
ATOM 999 C C . ASN A 1 131 ? 15.955 4.041 -2.319 1.00 39.38 131 ASN A C 1
ATOM 1001 O O . ASN A 1 131 ? 16.620 3.021 -2.159 1.00 39.38 131 ASN A O 1
ATOM 1005 N N . GLY A 1 132 ? 15.494 4.450 -3.501 1.00 42.88 132 GLY A N 1
ATOM 1006 C CA . GLY A 1 132 ? 16.061 3.984 -4.752 1.00 42.88 132 GLY A CA 1
ATOM 1007 C C . GLY A 1 132 ? 17.560 4.225 -4.692 1.00 42.88 132 GLY A C 1
ATOM 1008 O O . GLY A 1 132 ? 18.013 5.368 -4.706 1.00 42.88 132 GLY A O 1
ATOM 1009 N N . ASP A 1 133 ? 18.312 3.142 -4.560 1.00 39.34 133 ASP A N 1
ATOM 1010 C CA . ASP A 1 133 ? 19.752 3.141 -4.703 1.00 39.34 133 ASP A CA 1
ATOM 1011 C C . ASP A 1 133 ? 20.027 3.259 -6.208 1.00 39.34 133 ASP A C 1
ATOM 1013 O O . ASP A 1 133 ? 20.308 2.292 -6.909 1.00 39.34 133 ASP A O 1
ATOM 1017 N N . THR A 1 134 ? 19.887 4.470 -6.752 1.00 42.25 134 THR A N 1
ATOM 1018 C CA . THR A 1 134 ? 20.244 4.811 -8.140 1.00 42.25 134 THR A CA 1
ATOM 1019 C C . THR A 1 134 ? 21.762 4.743 -8.386 1.00 42.25 134 THR A C 1
ATOM 1021 O O . THR A 1 134 ? 22.255 5.223 -9.404 1.00 42.25 134 THR A O 1
ATOM 1024 N N . ALA A 1 135 ? 22.529 4.144 -7.471 1.00 39.38 135 ALA A N 1
ATOM 1025 C CA . ALA A 1 135 ? 23.983 4.109 -7.479 1.00 39.38 135 ALA A CA 1
ATOM 1026 C C . ALA A 1 135 ? 24.599 2.890 -8.193 1.00 39.38 135 ALA A C 1
ATOM 1028 O O . ALA A 1 135 ? 25.817 2.849 -8.327 1.00 39.38 135 ALA A O 1
ATOM 1029 N N . GLN A 1 136 ? 23.820 1.925 -8.701 1.00 40.19 136 GLN A N 1
ATOM 1030 C CA . GLN A 1 136 ? 24.394 0.761 -9.409 1.00 40.19 136 GLN A CA 1
ATOM 1031 C C . GLN A 1 136 ? 24.488 0.909 -10.939 1.00 40.19 136 GLN A C 1
ATOM 1033 O O . GLN A 1 136 ? 25.158 0.112 -11.593 1.00 40.19 136 GLN A O 1
ATOM 1038 N N . GLY A 1 137 ? 23.930 1.975 -11.526 1.00 39.66 137 GLY A N 1
ATOM 1039 C CA . GLY A 1 137 ? 24.007 2.220 -12.975 1.00 39.66 137 GLY A CA 1
ATOM 1040 C C . GLY A 1 137 ? 25.332 2.814 -13.482 1.00 39.66 137 GLY A C 1
ATOM 1041 O O . GLY A 1 137 ? 25.563 2.832 -14.687 1.00 39.66 137 GLY A O 1
ATOM 1042 N N . GLN A 1 138 ? 26.217 3.305 -12.604 1.00 42.69 138 GLN A N 1
ATOM 1043 C CA . GLN A 1 138 ? 27.484 3.933 -13.025 1.00 42.69 138 GLN A CA 1
ATOM 1044 C C . GLN A 1 138 ? 28.682 2.973 -13.081 1.00 42.69 138 GLN A C 1
ATOM 1046 O O . GLN A 1 138 ? 29.668 3.287 -13.751 1.00 42.69 138 GLN A O 1
ATOM 1051 N N . ASP A 1 139 ? 28.605 1.803 -12.444 1.00 41.78 139 ASP A N 1
ATOM 1052 C CA . ASP A 1 139 ? 29.736 0.865 -12.404 1.00 41.78 139 ASP A CA 1
ATOM 1053 C C . ASP A 1 139 ? 29.764 -0.110 -13.591 1.00 41.78 139 ASP A C 1
ATOM 1055 O O . ASP A 1 139 ? 30.843 -0.553 -13.986 1.00 41.78 139 ASP A O 1
ATOM 1059 N N . SER A 1 140 ? 28.628 -0.357 -14.256 1.00 42.81 140 SER A N 1
ATOM 1060 C CA . SER A 1 140 ? 28.596 -1.192 -15.469 1.00 42.81 140 SER A CA 1
ATOM 1061 C C . SER A 1 140 ? 29.230 -0.497 -16.689 1.00 42.81 140 SER A C 1
ATOM 1063 O O . SER A 1 140 ? 29.907 -1.133 -17.495 1.00 42.81 140 SER A O 1
ATOM 1065 N N . LEU A 1 141 ? 29.135 0.837 -16.785 1.00 46.53 141 LEU A N 1
ATOM 1066 C CA . LEU A 1 141 ? 29.784 1.610 -17.857 1.00 46.53 141 LEU A CA 1
ATOM 1067 C C . LEU A 1 141 ? 31.312 1.693 -17.706 1.00 46.53 141 LEU A C 1
ATOM 1069 O O . LEU A 1 141 ? 32.019 1.813 -18.705 1.00 46.53 141 LEU A O 1
ATOM 1073 N N . LYS A 1 142 ? 31.847 1.575 -16.483 1.00 50.72 142 LYS A N 1
ATOM 1074 C CA . LYS A 1 142 ? 33.302 1.543 -16.251 1.00 50.72 142 LYS A CA 1
ATOM 1075 C C . LYS A 1 142 ? 33.919 0.171 -16.522 1.00 50.72 142 LYS A C 1
ATOM 1077 O O . LYS A 1 142 ? 35.089 0.114 -16.894 1.00 50.72 142 LYS A O 1
ATOM 1082 N N . SER A 1 143 ? 33.162 -0.924 -16.391 1.00 46.22 143 SER A N 1
ATOM 1083 C CA . SER A 1 143 ? 33.686 -2.274 -16.654 1.00 46.22 143 SER A CA 1
ATOM 1084 C C . SER A 1 143 ? 33.793 -2.623 -18.142 1.00 46.22 143 SER A C 1
ATOM 1086 O O . SER A 1 143 ? 34.450 -3.603 -18.479 1.00 46.22 143 SER A O 1
ATOM 1088 N N . MET A 1 144 ? 33.182 -1.834 -19.035 1.00 51.72 144 MET A N 1
ATOM 1089 C CA . MET A 1 144 ? 33.179 -2.091 -20.483 1.00 51.72 144 MET A CA 1
ATOM 1090 C C . MET A 1 144 ? 34.319 -1.395 -21.255 1.00 51.72 144 MET A C 1
ATOM 1092 O O . MET A 1 144 ? 34.371 -1.484 -22.478 1.00 51.72 144 MET A O 1
ATOM 1096 N N . GLY A 1 145 ? 35.249 -0.712 -20.574 1.00 45.19 145 GLY A N 1
ATOM 1097 C CA . GLY A 1 145 ? 36.497 -0.239 -21.189 1.00 45.19 145 GLY A CA 1
ATOM 1098 C C . GLY A 1 145 ? 36.358 0.834 -22.279 1.00 45.19 145 GLY A C 1
ATOM 1099 O O . GLY A 1 145 ? 37.281 1.000 -23.072 1.00 45.19 145 GLY A O 1
ATOM 1100 N N . MET A 1 146 ? 35.251 1.579 -22.333 1.00 50.38 146 MET A N 1
ATOM 1101 C CA . MET A 1 146 ? 35.140 2.770 -23.183 1.00 50.38 146 MET A CA 1
ATOM 1102 C C . MET A 1 146 ? 35.462 4.016 -22.359 1.00 50.38 146 MET A C 1
ATOM 1104 O O . MET A 1 146 ? 34.591 4.635 -21.753 1.00 50.38 146 MET A O 1
ATOM 1108 N N . SER A 1 147 ? 36.746 4.369 -22.323 1.00 45.22 147 SER A N 1
ATOM 1109 C CA . SER A 1 147 ? 37.166 5.737 -22.022 1.00 45.22 147 SER A CA 1
ATOM 1110 C C . SER A 1 147 ? 36.963 6.586 -23.277 1.00 45.22 147 SER A C 1
ATOM 1112 O O . SER A 1 147 ? 37.500 6.246 -24.332 1.00 45.22 147 SER A O 1
ATOM 1114 N N . VAL A 1 148 ? 36.185 7.663 -23.159 1.00 41.22 148 VAL A N 1
ATOM 1115 C CA . VAL A 1 148 ? 36.349 8.853 -24.009 1.00 41.22 148 VAL A CA 1
ATOM 1116 C C . VAL A 1 148 ? 37.413 9.730 -23.367 1.00 41.22 148 VAL A C 1
ATOM 1118 O O . VAL A 1 148 ? 37.368 9.857 -22.121 1.00 41.22 148 VAL A O 1
#

Sequence (148 aa):
MDSLLHLERDFYQQGLDSGLPHGHLHGLIEGRELGRDHAWTLWDEIGYIQGTALLWKQILAVQGPPSSSSRAASTLDSLLALVDAFPTHNDSEAAQGDVDMTAQLSTLRTKYRTACAALGIRPRMAVSSTNGDTAQGQDSLKSMGMSV

Foldseek 3Di:
DVCVVCVVVVVVVVCCVVVVVVVVVVCVVVVVVVCVVVVVLLVVQLVVLLVVLVVVLVVLVVVDDDPLSVVLNVLSVVLVVLSVPQDPDDPVVCPDDPPPNVVSSVVSVVSSVVSCVSVVHDDDGPPPPPPPPPPPPPVVVVVVPDDD

Secondary structure (DSSP, 8-state):
-HHHHHHHHHHHHHHHHHHHHHHHHHHHHHHHHHHHHHHHHHHHHHHHHHHHHHHHHHHHHHH---HHHHHHHHHHHHHHHHHHTS-----TT--S----HHHHHHHHHHHHHHHHHHHT-PPP---------TTSTTHHHHHTT---

Radius 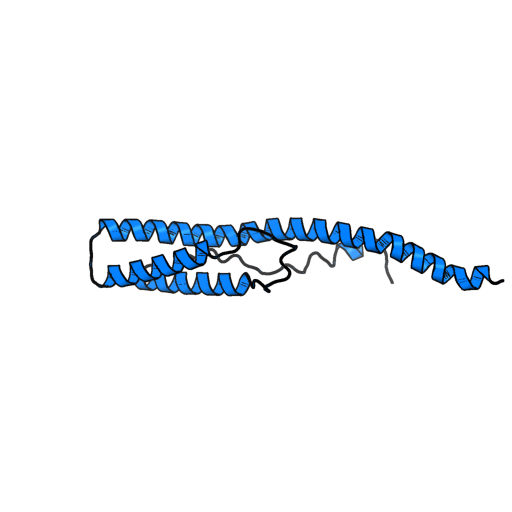of gyration: 25.18 Å; Cα contacts (8 Å, |Δi|>4): 49; chains: 1; bounding box: 56×19×80 Å

Organism: Rhodotorula graminis (strain WP1) (NCBI:txid578459)

pLDDT: mean 79.88, std 18.54, range [39.34, 96.88]

InterPro domains:
  IPR052436 LTO1 complex adapter protein [PTHR28532] (2-138)

Solvent-accessible surface area (backbone atoms only — not comparable to full-atom values): 8885 Å² total; per-residue (Å²): 118,70,67,70,75,42,46,63,58,51,51,53,49,52,49,46,69,56,43,50,63,48,51,52,54,48,50,54,52,51,50,51,53,51,50,52,60,52,46,51,54,53,47,52,45,51,49,53,53,49,52,52,43,54,52,51,50,53,51,51,65,72,70,51,88,51,84,60,48,59,57,26,47,54,40,36,52,56,42,47,54,53,58,73,68,50,87,88,70,88,63,85,82,61,88,75,70,92,76,55,61,66,60,53,50,55,50,50,55,52,43,47,50,52,29,26,57,55,67,74,46,84,77,84,72,78,72,74,75,83,69,77,74,78,73,68,74,65,58,62,59,64,73,68,71,72,80,130